Protein AF-A0A2A5M334-F1 (afdb_monomer_lite)

pLDDT: mean 75.05, std 13.22, range [34.91, 92.44]

Structure (mmCIF, N/CA/C/O backbone):
data_AF-A0A2A5M334-F1
#
_entry.id   AF-A0A2A5M334-F1
#
loop_
_atom_site.group_PDB
_atom_site.id
_atom_site.type_symbol
_atom_site.label_atom_id
_atom_site.label_alt_id
_atom_site.label_comp_id
_atom_site.label_asym_id
_atom_site.label_entity_id
_atom_site.label_seq_id
_atom_site.pdbx_PDB_ins_code
_atom_site.Cartn_x
_atom_site.Cartn_y
_atom_site.Cartn_z
_atom_site.occupancy
_atom_site.B_iso_or_equiv
_atom_site.auth_seq_id
_atom_site.auth_comp_id
_atom_site.auth_asym_id
_atom_site.auth_atom_id
_atom_site.pdbx_PDB_model_num
ATOM 1 N N . ASP A 1 1 ? -32.886 9.514 17.503 1.00 53.22 1 ASP A N 1
ATOM 2 C CA . ASP A 1 1 ? -33.676 8.296 17.793 1.00 53.22 1 ASP A CA 1
ATOM 3 C C . ASP A 1 1 ? -33.188 7.007 17.131 1.00 53.22 1 ASP A C 1
ATOM 5 O O . ASP A 1 1 ? -33.213 5.976 17.783 1.00 53.22 1 ASP A O 1
ATOM 9 N N . PHE A 1 2 ? -32.699 7.006 15.883 1.00 61.50 2 PHE A N 1
ATOM 10 C CA . PHE A 1 2 ? -32.459 5.754 15.130 1.00 61.50 2 PHE A CA 1
ATOM 11 C C . PHE A 1 2 ? -31.367 4.801 15.677 1.00 61.50 2 PHE A C 1
ATOM 13 O O . PHE A 1 2 ? -31.352 3.616 15.339 1.00 61.50 2 PHE A O 1
ATOM 20 N N . ILE A 1 3 ? -30.450 5.305 16.509 1.00 68.56 3 ILE A N 1
ATOM 21 C CA . ILE A 1 3 ? -29.262 4.578 17.007 1.00 68.56 3 ILE A CA 1
ATOM 22 C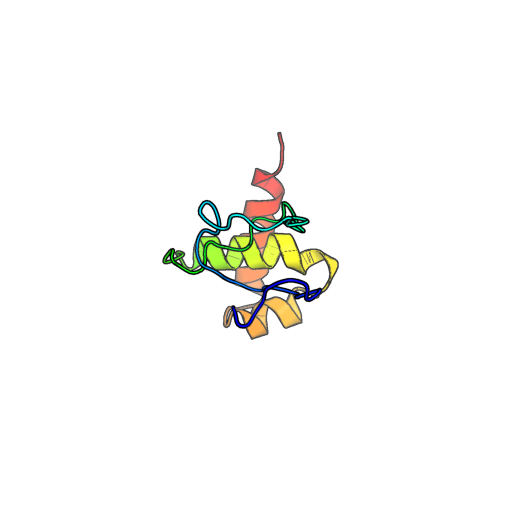 C . ILE A 1 3 ? -29.317 4.386 18.538 1.00 68.56 3 ILE A C 1
ATOM 24 O O . ILE A 1 3 ? -28.468 3.726 19.133 1.00 68.56 3 ILE A O 1
ATOM 28 N N . GLN A 1 4 ? -30.344 4.923 19.199 1.00 65.62 4 GLN A N 1
ATOM 29 C CA . GLN A 1 4 ? -30.438 4.897 20.654 1.00 65.62 4 GLN A CA 1
ATOM 30 C C . GLN A 1 4 ? -30.659 3.455 21.146 1.00 65.62 4 GLN A C 1
ATOM 32 O O . GLN A 1 4 ? -31.566 2.768 20.681 1.00 65.62 4 GLN A O 1
ATOM 37 N N . ASN A 1 5 ? -29.797 2.994 22.060 1.00 70.12 5 ASN A N 1
ATOM 38 C CA . ASN A 1 5 ? -29.768 1.644 22.649 1.00 70.12 5 ASN A CA 1
ATOM 39 C C . ASN A 1 5 ? -29.397 0.477 21.712 1.00 70.12 5 ASN A C 1
ATOM 41 O O . ASN A 1 5 ? -29.744 -0.670 21.999 1.00 70.12 5 ASN A O 1
ATOM 45 N N . LYS A 1 6 ? -28.663 0.721 20.621 1.00 76.75 6 LYS A N 1
ATOM 46 C CA . LYS A 1 6 ? -28.110 -0.362 19.791 1.00 76.75 6 LYS A CA 1
ATOM 47 C C . LYS A 1 6 ? -26.595 -0.447 19.922 1.00 76.75 6 LYS A C 1
ATOM 49 O O . LYS A 1 6 ? -25.909 0.569 19.904 1.00 76.75 6 LYS A O 1
ATOM 54 N N . ASN A 1 7 ? -26.080 -1.674 19.981 1.00 75.94 7 ASN A N 1
ATOM 55 C CA . ASN A 1 7 ? -24.656 -1.932 19.789 1.00 75.94 7 ASN A CA 1
ATOM 56 C C . ASN A 1 7 ? -24.343 -1.708 18.306 1.00 75.94 7 ASN A C 1
ATOM 58 O O . ASN A 1 7 ? -24.872 -2.421 17.452 1.00 75.94 7 ASN A O 1
ATOM 62 N N . VAL A 1 8 ? -23.533 -0.698 18.000 1.00 73.81 8 VAL A N 1
ATOM 63 C CA . VAL A 1 8 ? -23.180 -0.321 16.627 1.00 73.81 8 VAL A CA 1
ATOM 64 C C . VAL A 1 8 ? -21.668 -0.238 16.481 1.00 73.81 8 VAL A C 1
ATOM 66 O O . VAL A 1 8 ? -20.978 0.237 17.378 1.00 73.81 8 VAL A O 1
ATOM 69 N N . ILE A 1 9 ? -21.157 -0.705 15.342 1.00 78.06 9 ILE A N 1
ATOM 70 C CA . ILE A 1 9 ? -19.760 -0.523 14.949 1.00 78.06 9 ILE A CA 1
ATOM 71 C C . ILE A 1 9 ? -19.736 0.656 13.980 1.00 78.06 9 ILE A C 1
ATOM 73 O O . ILE A 1 9 ? -20.381 0.606 12.932 1.00 78.06 9 ILE A O 1
ATOM 77 N N . LEU A 1 10 ? -19.024 1.719 14.345 1.00 73.38 10 LEU A N 1
ATOM 78 C CA . LEU A 1 10 ? -18.857 2.900 13.509 1.00 73.38 10 LEU A CA 1
ATOM 79 C C . LEU A 1 10 ? -17.450 2.883 12.912 1.00 73.38 10 LEU A C 1
ATOM 81 O O . LEU A 1 10 ? -16.468 2.946 13.644 1.00 73.38 10 LEU A O 1
ATOM 85 N N . HIS A 1 11 ? -17.358 2.815 11.587 1.00 72.75 11 HIS A N 1
ATOM 86 C CA . HIS A 1 11 ? -16.124 3.097 10.865 1.00 72.75 11 HIS A CA 1
ATOM 87 C C . HIS A 1 11 ? -16.291 4.456 10.188 1.00 72.75 11 HIS A C 1
ATOM 89 O O . HIS A 1 11 ? -17.182 4.633 9.358 1.00 72.75 11 HIS A O 1
ATOM 95 N N . THR A 1 12 ? -15.482 5.430 10.592 1.00 68.56 12 THR A N 1
ATOM 96 C CA . THR A 1 12 ? -15.529 6.796 10.068 1.00 68.56 12 THR A CA 1
ATOM 97 C C . THR A 1 12 ? -14.119 7.345 9.937 1.00 68.56 12 THR A C 1
ATOM 99 O O . THR A 1 12 ? -13.282 7.130 10.808 1.00 68.56 12 THR A O 1
ATOM 102 N N . ASN A 1 13 ? -13.886 8.080 8.851 1.00 63.88 13 ASN A N 1
ATOM 103 C CA . ASN A 1 13 ? -12.638 8.804 8.609 1.00 63.88 13 ASN A CA 1
ATOM 104 C C . ASN A 1 13 ? -12.706 10.249 9.142 1.00 63.88 13 ASN A C 1
ATOM 106 O O . ASN A 1 13 ? -11.735 10.992 9.038 1.00 63.88 13 ASN A O 1
ATOM 110 N N . SER A 1 14 ? -13.862 10.659 9.674 1.00 64.44 14 SER A N 1
ATOM 111 C CA . SER A 1 14 ? -14.119 11.992 10.225 1.00 64.44 14 SER A CA 1
ATOM 112 C C . SER A 1 14 ? -14.016 11.982 11.745 1.00 64.44 14 SER A C 1
ATOM 114 O O . SER A 1 14 ? -14.426 11.012 12.383 1.00 64.44 14 SER A O 1
ATOM 116 N N . ASN A 1 15 ? -13.524 13.085 12.309 1.00 63.31 15 ASN A N 1
ATOM 117 C CA . ASN A 1 15 ? -13.327 13.252 13.746 1.00 63.31 15 ASN A CA 1
ATOM 118 C C . ASN A 1 15 ? -14.643 13.032 14.521 1.00 63.31 15 ASN A C 1
ATOM 120 O O . ASN A 1 15 ? -15.682 13.583 14.157 1.00 63.31 15 ASN A O 1
ATOM 124 N N . THR A 1 16 ? -14.605 12.206 15.569 1.00 63.78 16 THR A N 1
ATOM 125 C CA . THR A 1 16 ? -15.794 11.730 16.309 1.00 63.78 16 THR A CA 1
ATOM 126 C C . THR A 1 16 ? -16.017 12.421 17.653 1.00 63.78 16 THR A C 1
ATOM 128 O O . THR A 1 16 ? -16.829 11.947 18.447 1.00 63.78 16 THR A O 1
ATOM 131 N N . ASP A 1 17 ? -15.303 13.515 17.919 1.00 62.75 17 ASP A N 1
ATOM 132 C CA . ASP A 1 17 ? -15.207 14.137 19.250 1.00 62.75 17 ASP A CA 1
ATOM 133 C C . ASP A 1 17 ? -16.557 14.621 19.819 1.00 62.75 17 ASP A C 1
ATOM 135 O O . ASP A 1 17 ? -16.707 14.742 21.033 1.00 62.75 17 ASP A O 1
ATOM 139 N N . ASP A 1 18 ? -17.575 14.802 18.971 1.00 60.19 18 ASP A N 1
ATOM 140 C CA . ASP A 1 18 ? -18.894 15.313 19.368 1.00 60.19 18 ASP A CA 1
ATOM 141 C C . ASP A 1 18 ? -19.955 14.226 19.639 1.00 60.19 18 ASP A C 1
ATOM 143 O O . ASP A 1 18 ? -21.115 14.527 19.948 1.00 60.19 18 ASP A O 1
ATOM 147 N N . LEU A 1 19 ? -19.605 12.941 19.533 1.00 65.56 19 LEU A N 1
ATOM 148 C CA . LEU A 1 19 ? -20.562 11.861 19.771 1.00 65.56 19 LEU A CA 1
ATOM 149 C C . LEU A 1 19 ? -20.697 11.600 21.279 1.00 65.56 19 LEU A C 1
ATOM 151 O O . LEU A 1 19 ? -19.848 10.962 21.892 1.00 65.56 19 LEU A O 1
ATOM 155 N N . LYS A 1 20 ? -21.821 12.024 21.878 1.00 65.44 20 LYS A N 1
ATOM 156 C CA . LYS A 1 20 ? -22.263 11.634 23.240 1.00 65.44 20 LYS A CA 1
ATOM 157 C C . LYS A 1 20 ? -22.677 10.152 23.308 1.00 65.44 20 LYS A C 1
ATOM 159 O O . LYS A 1 20 ? -23.775 9.821 23.751 1.00 65.44 20 LYS A O 1
ATOM 164 N N . ILE A 1 21 ? -21.837 9.261 22.798 1.00 68.19 21 ILE A N 1
ATOM 165 C CA . ILE A 1 21 ? -22.056 7.818 22.729 1.00 68.19 21 ILE A CA 1
ATOM 166 C C . ILE A 1 21 ? -20.910 7.149 23.487 1.00 68.19 21 ILE A C 1
ATOM 168 O O . ILE A 1 21 ? -19.770 7.601 23.439 1.00 68.19 21 ILE A O 1
ATOM 172 N N . ASN A 1 22 ? -21.215 6.076 24.215 1.00 65.75 22 ASN A N 1
ATOM 173 C CA . ASN A 1 22 ? -20.194 5.270 24.872 1.00 65.75 22 ASN A CA 1
ATOM 174 C C . ASN A 1 22 ? -19.411 4.491 23.799 1.00 65.75 22 ASN A C 1
ATOM 176 O O . ASN A 1 22 ? -19.925 3.516 23.251 1.00 65.75 22 ASN A O 1
ATOM 180 N N . CYS A 1 23 ? -18.209 4.955 23.458 1.00 66.25 23 CYS A N 1
ATOM 181 C CA . CYS A 1 23 ? -17.396 4.419 22.368 1.00 66.25 23 CYS A CA 1
ATOM 182 C C . CYS A 1 23 ? -16.164 3.691 22.914 1.00 66.25 23 CYS A C 1
ATOM 184 O O . CYS A 1 23 ? -15.441 4.221 23.755 1.00 66.25 23 CYS A O 1
ATOM 186 N N . ILE A 1 24 ? -15.882 2.502 22.383 1.00 70.88 24 ILE A N 1
ATOM 187 C CA . ILE A 1 24 ? -14.586 1.838 22.550 1.00 70.88 24 ILE A CA 1
ATOM 188 C C . ILE A 1 24 ? -13.762 2.218 21.324 1.00 70.88 24 ILE A C 1
ATOM 190 O O . ILE A 1 24 ? -14.070 1.792 20.212 1.00 70.88 24 ILE A O 1
ATOM 194 N N . ASN A 1 25 ? -12.758 3.070 21.514 1.00 64.94 25 ASN A N 1
ATOM 195 C CA . ASN A 1 25 ? -11.867 3.467 20.436 1.00 64.94 25 ASN A CA 1
ATOM 196 C C . ASN A 1 25 ? -10.842 2.344 20.198 1.00 64.94 25 ASN A C 1
ATOM 198 O O . ASN A 1 25 ? -10.040 2.029 21.075 1.00 64.94 25 ASN A O 1
ATOM 202 N N . LEU A 1 26 ? -10.912 1.728 19.019 1.00 66.19 26 LEU A N 1
ATOM 203 C CA . LEU A 1 26 ? -9.978 0.708 18.543 1.00 66.19 26 LEU A CA 1
ATOM 204 C C . LEU A 1 26 ? -8.932 1.345 17.616 1.00 66.19 26 LEU A C 1
ATOM 206 O O . LEU A 1 26 ? -8.631 0.785 16.566 1.00 66.19 26 LEU A O 1
ATOM 210 N N . ASN A 1 27 ? -8.432 2.546 17.934 1.00 59.31 27 ASN A N 1
ATOM 211 C CA . ASN A 1 27 ? -7.322 3.115 17.178 1.00 59.31 27 ASN A CA 1
ATOM 212 C C . ASN A 1 27 ? -6.123 2.186 17.345 1.00 59.31 27 ASN A C 1
ATOM 214 O O . ASN A 1 27 ? -5.442 2.193 18.374 1.00 59.31 27 ASN A O 1
ATOM 218 N N . ASP A 1 28 ? -5.836 1.422 16.300 1.00 58.56 28 ASP A N 1
ATOM 219 C CA . ASP A 1 28 ? -4.497 0.922 16.095 1.00 58.56 28 ASP A CA 1
ATOM 220 C C 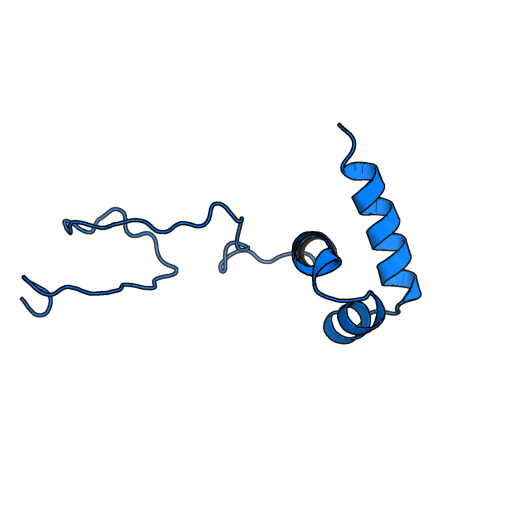. ASP A 1 28 ? -3.604 2.161 15.974 1.00 58.56 28 ASP A C 1
ATOM 222 O O . ASP A 1 28 ? -3.773 2.992 15.086 1.00 58.56 28 ASP A O 1
ATOM 226 N N . ASN A 1 29 ? -2.649 2.323 16.895 1.00 54.00 29 ASN A N 1
ATOM 227 C CA . ASN A 1 29 ? -1.647 3.400 16.852 1.00 54.00 29 ASN A CA 1
ATOM 228 C C . ASN A 1 29 ? -0.723 3.304 15.618 1.00 54.00 29 ASN A C 1
ATOM 230 O O . ASN A 1 29 ? 0.279 4.019 15.512 1.00 54.00 29 ASN A O 1
ATOM 234 N N . GLU A 1 30 ? -1.023 2.404 14.686 1.00 55.84 30 GLU A N 1
ATOM 235 C CA . GLU A 1 30 ? -0.448 2.411 13.363 1.00 55.84 30 GLU A CA 1
ATOM 236 C C . GLU A 1 30 ? -0.943 3.679 12.676 1.00 55.84 30 GLU A C 1
ATOM 238 O O . GLU A 1 30 ? -2.129 3.843 12.417 1.00 55.84 30 GLU A O 1
ATOM 243 N N . LYS A 1 31 ? -0.024 4.618 12.431 1.00 55.25 31 LYS A N 1
ATOM 244 C CA . LYS A 1 31 ? -0.250 5.801 11.595 1.00 55.25 31 LYS A CA 1
ATOM 245 C C . LYS A 1 31 ? -0.709 5.352 10.207 1.00 55.25 31 LYS A C 1
ATOM 247 O O . LYS A 1 31 ? 0.092 5.273 9.275 1.00 55.25 31 LYS A O 1
ATOM 252 N N . ILE A 1 32 ? -1.992 5.051 10.076 1.00 58.34 32 ILE A N 1
ATOM 253 C CA . ILE A 1 32 ? -2.690 4.953 8.811 1.00 58.34 32 ILE A CA 1
ATOM 254 C C . ILE A 1 32 ? -2.618 6.371 8.276 1.00 58.34 32 ILE A C 1
ATOM 256 O O . ILE A 1 32 ? -3.122 7.301 8.901 1.00 58.34 32 ILE A O 1
ATOM 260 N N . ILE A 1 33 ? -1.862 6.530 7.194 1.00 63.31 33 ILE A N 1
ATOM 261 C CA . ILE A 1 33 ? -1.736 7.758 6.412 1.00 63.31 33 ILE A CA 1
ATOM 262 C C . ILE A 1 33 ? -3.055 8.527 6.498 1.00 63.31 33 ILE A C 1
ATOM 264 O O . ILE A 1 33 ? -4.089 7.981 6.107 1.00 63.31 33 ILE A O 1
ATOM 268 N N . ASN A 1 34 ? -3.022 9.752 7.035 1.00 62.56 34 ASN A N 1
ATOM 269 C CA . ASN A 1 34 ? -4.205 10.601 7.099 1.00 62.56 34 ASN A CA 1
ATOM 270 C C . ASN A 1 34 ? -4.809 10.644 5.697 1.00 62.56 34 ASN A C 1
ATOM 272 O O . ASN A 1 34 ? -4.191 11.160 4.769 1.00 62.56 34 ASN A O 1
ATOM 276 N N . SER A 1 35 ? -6.002 10.070 5.534 1.00 61.66 35 SER A N 1
ATOM 277 C CA . SER A 1 35 ? -6.640 9.916 4.217 1.00 61.66 35 SER A CA 1
ATOM 278 C C . SER A 1 35 ? -6.888 11.247 3.486 1.00 61.66 35 SER A C 1
ATOM 280 O O . SER A 1 35 ? -7.153 11.249 2.286 1.00 61.66 35 SER A O 1
ATOM 282 N N . ASN A 1 36 ? -6.728 12.371 4.191 1.00 64.56 36 ASN A N 1
ATOM 283 C CA . ASN A 1 36 ? -6.869 13.731 3.685 1.00 64.56 36 ASN A CA 1
ATOM 284 C C . ASN A 1 36 ? -5.539 14.436 3.353 1.00 64.56 36 ASN A C 1
ATOM 286 O O . ASN A 1 36 ? -5.569 15.596 2.945 1.00 64.56 36 ASN A O 1
ATOM 290 N N . GLU A 1 37 ? -4.383 13.785 3.510 1.00 77.44 37 GLU A N 1
ATOM 291 C CA . GLU A 1 37 ? -3.081 14.373 3.175 1.00 77.44 37 GLU A CA 1
ATOM 292 C C . GLU A 1 37 ? -2.543 13.829 1.846 1.00 77.44 37 GLU A C 1
ATOM 294 O O . GLU A 1 37 ? -2.505 12.622 1.601 1.00 77.44 37 GLU A O 1
ATOM 299 N N . ILE A 1 38 ? -2.098 14.737 0.970 1.00 78.12 38 ILE A N 1
ATOM 300 C CA . ILE A 1 38 ? -1.387 14.362 -0.255 1.00 78.12 38 ILE A CA 1
ATOM 301 C C . ILE A 1 38 ? 0.029 13.959 0.144 1.00 78.12 38 ILE A C 1
ATOM 303 O O . ILE A 1 38 ? 0.837 14.803 0.527 1.00 78.12 38 ILE A O 1
ATOM 307 N N . LEU A 1 39 ? 0.333 12.672 0.020 1.00 81.56 39 LEU A N 1
ATOM 308 C CA . LEU A 1 39 ? 1.687 12.173 0.205 1.00 81.56 39 LEU A CA 1
ATOM 309 C C . LEU A 1 39 ? 2.542 12.410 -1.033 1.00 81.56 39 LEU A C 1
ATOM 311 O O . LEU A 1 39 ? 2.103 12.226 -2.172 1.00 81.56 39 LEU A O 1
ATOM 315 N N . THR A 1 40 ? 3.817 12.700 -0.803 1.00 88.00 40 THR A N 1
ATOM 316 C CA . THR A 1 40 ? 4.818 12.563 -1.857 1.00 88.00 40 THR A CA 1
ATOM 317 C C . THR A 1 40 ? 5.032 11.086 -2.200 1.00 88.00 40 THR A C 1
ATOM 319 O O . THR A 1 40 ? 4.847 10.184 -1.377 1.00 88.00 40 THR A O 1
ATOM 322 N N . ILE A 1 41 ? 5.487 10.820 -3.428 1.00 86.56 41 ILE A N 1
ATOM 323 C CA . ILE A 1 41 ? 5.818 9.459 -3.883 1.00 86.56 41 ILE A CA 1
ATOM 324 C C . ILE A 1 41 ? 6.830 8.803 -2.930 1.00 86.56 41 ILE A C 1
ATOM 326 O O . ILE A 1 41 ? 6.724 7.617 -2.623 1.00 86.56 41 ILE A O 1
ATOM 330 N N . ASP A 1 42 ? 7.791 9.575 -2.421 1.00 85.25 42 ASP A N 1
ATOM 331 C CA . ASP A 1 42 ? 8.801 9.079 -1.487 1.00 85.25 42 ASP A CA 1
ATOM 332 C C . ASP A 1 42 ? 8.218 8.674 -0.129 1.00 85.25 42 ASP A C 1
ATOM 334 O O . ASP A 1 42 ? 8.620 7.647 0.423 1.00 85.25 42 ASP A O 1
ATOM 338 N N . GLU A 1 43 ? 7.263 9.433 0.407 1.00 85.25 43 GLU A N 1
ATOM 339 C CA . GLU A 1 43 ? 6.588 9.094 1.664 1.00 85.25 43 GLU A CA 1
ATOM 340 C C . GLU A 1 43 ? 5.719 7.851 1.520 1.00 85.25 43 GLU A C 1
ATOM 342 O O . GLU A 1 43 ? 5.771 6.970 2.381 1.00 85.25 43 GLU A O 1
ATOM 347 N N . TYR A 1 44 ? 4.993 7.730 0.406 1.00 87.19 44 TYR A N 1
ATOM 348 C CA . TYR A 1 44 ? 4.206 6.537 0.119 1.00 87.19 44 TYR A CA 1
ATOM 349 C C . TYR A 1 44 ? 5.095 5.295 -0.017 1.00 87.19 44 TYR A C 1
ATOM 351 O O . TYR A 1 44 ? 4.842 4.271 0.620 1.00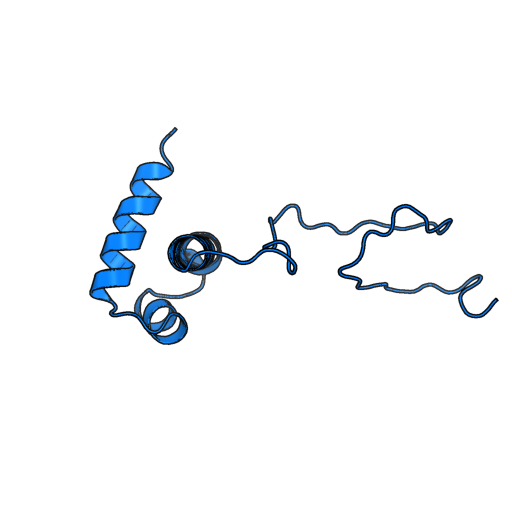 87.19 44 TYR A O 1
ATOM 359 N N . VAL A 1 45 ? 6.197 5.386 -0.770 1.00 86.94 45 VAL A N 1
ATOM 360 C CA . VAL A 1 45 ? 7.148 4.271 -0.906 1.00 86.94 45 VAL A CA 1
ATOM 361 C C . VAL A 1 45 ? 7.752 3.898 0.450 1.00 86.94 45 VAL A C 1
ATOM 363 O O . VAL A 1 45 ? 7.841 2.714 0.778 1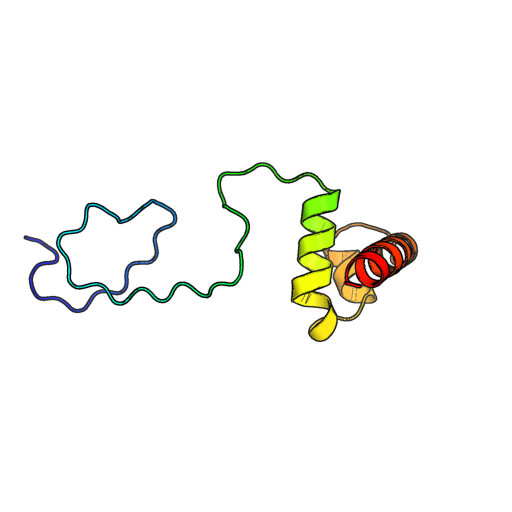.00 86.94 45 VAL A O 1
ATOM 366 N N . LYS A 1 46 ? 8.132 4.884 1.272 1.00 86.25 46 LYS A N 1
ATOM 367 C CA . LYS A 1 46 ? 8.654 4.650 2.626 1.00 86.25 46 LYS A CA 1
ATOM 368 C C . LYS A 1 46 ? 7.626 3.951 3.517 1.00 86.25 46 LYS A C 1
ATOM 370 O O . LYS A 1 46 ? 7.984 3.001 4.212 1.00 86.25 46 LYS A O 1
ATOM 375 N N . TYR A 1 47 ? 6.370 4.396 3.488 1.00 85.62 47 TYR A N 1
ATOM 376 C CA . TYR A 1 47 ? 5.273 3.762 4.216 1.00 85.62 47 TYR A CA 1
ATOM 377 C C . TYR A 1 47 ? 5.107 2.303 3.793 1.00 85.62 47 TYR A C 1
ATOM 379 O O . TYR A 1 47 ? 5.068 1.414 4.643 1.00 85.62 47 TYR A O 1
ATOM 387 N N . VAL A 1 48 ? 5.071 2.040 2.486 1.00 86.81 48 VAL A N 1
ATOM 388 C CA . VAL A 1 48 ? 4.896 0.684 1.967 1.00 86.81 48 VAL A CA 1
ATOM 389 C C . VAL A 1 48 ? 6.053 -0.222 2.394 1.00 86.81 48 VAL A C 1
ATOM 391 O O . VAL A 1 48 ? 5.811 -1.322 2.881 1.00 86.81 48 VAL A O 1
ATOM 394 N N . ILE A 1 49 ? 7.302 0.243 2.298 1.00 86.31 49 ILE A N 1
ATOM 395 C CA . ILE A 1 49 ? 8.466 -0.525 2.764 1.00 86.31 49 ILE A CA 1
ATOM 396 C C . ILE A 1 49 ? 8.344 -0.820 4.263 1.00 86.31 49 ILE A C 1
ATOM 398 O O . ILE A 1 49 ? 8.481 -1.967 4.665 1.00 86.31 49 ILE A O 1
ATOM 402 N N . ILE A 1 50 ? 8.054 0.175 5.105 1.00 83.69 50 ILE A N 1
ATOM 403 C CA . ILE A 1 50 ? 8.047 -0.023 6.562 1.00 83.69 50 ILE A CA 1
ATOM 404 C C . ILE A 1 50 ? 6.971 -1.019 7.007 1.00 83.69 50 ILE A C 1
ATOM 406 O O . ILE A 1 50 ? 7.286 -1.887 7.822 1.00 83.69 50 ILE A O 1
ATOM 410 N N . ASN A 1 51 ? 5.750 -0.894 6.480 1.00 84.25 51 ASN A N 1
ATOM 411 C CA . ASN A 1 51 ? 4.604 -1.698 6.912 1.00 84.25 51 ASN A CA 1
ATOM 412 C C . ASN A 1 51 ? 4.585 -3.093 6.276 1.00 84.25 51 ASN A C 1
ATOM 414 O O . ASN A 1 51 ? 4.174 -4.057 6.912 1.00 84.25 51 ASN A O 1
ATOM 418 N N . TYR A 1 52 ? 5.063 -3.224 5.036 1.00 85.88 52 TYR A N 1
ATOM 419 C CA . TYR A 1 52 ? 4.882 -4.451 4.257 1.00 85.88 52 TYR A CA 1
ATOM 420 C C . TYR A 1 52 ? 6.171 -5.241 3.987 1.00 85.88 52 TYR A C 1
ATOM 422 O O . TYR A 1 52 ? 6.075 -6.356 3.481 1.00 85.88 52 TYR A O 1
ATOM 430 N N . GLN A 1 53 ? 7.363 -4.748 4.359 1.00 82.31 53 GLN A N 1
ATOM 431 C CA . GLN A 1 53 ? 8.645 -5.464 4.166 1.00 82.31 53 GLN A CA 1
ATOM 432 C C . GLN A 1 53 ? 8.712 -6.860 4.803 1.00 82.31 53 GLN A C 1
ATOM 434 O O . GLN A 1 53 ? 9.466 -7.704 4.325 1.00 82.31 53 GLN A O 1
ATOM 439 N N . ASN A 1 54 ? 7.966 -7.089 5.888 1.00 83.25 54 ASN A N 1
ATOM 440 C CA . ASN A 1 54 ? 7.955 -8.366 6.609 1.00 83.25 54 ASN A CA 1
ATOM 441 C C . ASN A 1 54 ? 6.899 -9.334 6.060 1.00 83.25 54 ASN A C 1
ATOM 443 O O . ASN A 1 54 ? 6.907 -10.511 6.407 1.00 83.25 54 ASN A O 1
ATOM 447 N N . ILE A 1 55 ? 5.984 -8.828 5.229 1.00 86.88 55 ILE A N 1
ATOM 448 C CA . ILE A 1 55 ? 4.831 -9.565 4.707 1.00 86.88 55 ILE A CA 1
ATOM 449 C C . ILE A 1 55 ? 5.059 -9.924 3.235 1.00 86.88 55 ILE A C 1
ATOM 451 O O . ILE A 1 55 ? 4.705 -11.019 2.805 1.00 86.88 55 ILE A O 1
ATOM 455 N N . PHE A 1 56 ? 5.675 -9.023 2.460 1.00 85.06 56 PHE A N 1
ATOM 456 C CA . PHE A 1 56 ? 5.863 -9.179 1.021 1.00 85.06 56 PHE A CA 1
ATOM 457 C C . PHE A 1 56 ? 7.336 -9.064 0.608 1.00 85.06 56 PHE A C 1
ATOM 459 O O . PHE A 1 56 ? 8.045 -8.169 1.077 1.00 85.06 56 PHE A O 1
ATOM 466 N N . PRO A 1 57 ? 7.802 -9.911 -0.329 1.00 87.94 57 PRO A N 1
ATOM 467 C CA . PRO A 1 57 ? 9.136 -9.784 -0.899 1.00 87.94 57 PRO A CA 1
ATOM 468 C C . PRO A 1 57 ? 9.246 -8.549 -1.808 1.00 87.94 57 PRO A C 1
ATOM 470 O O . PRO A 1 57 ? 8.264 -8.102 -2.408 1.00 87.94 57 PRO A O 1
ATOM 473 N N . ASP A 1 58 ? 10.473 -8.047 -2.003 1.00 83.50 58 ASP A N 1
ATOM 474 C CA . ASP A 1 58 ? 10.743 -6.855 -2.831 1.00 83.50 58 ASP A CA 1
ATOM 475 C C . ASP A 1 58 ? 10.201 -6.985 -4.266 1.00 83.50 58 ASP A C 1
ATOM 477 O O . ASP A 1 58 ? 9.842 -5.989 -4.889 1.00 83.50 58 ASP A O 1
ATOM 481 N N . THR A 1 59 ? 10.116 -8.213 -4.792 1.00 87.62 59 THR A N 1
ATOM 482 C CA . THR A 1 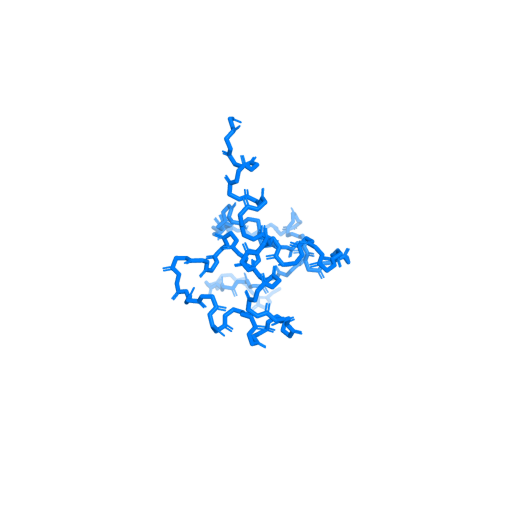59 ? 9.540 -8.504 -6.114 1.00 87.62 59 THR A CA 1
ATOM 483 C C . THR A 1 59 ? 8.082 -8.055 -6.227 1.00 87.62 59 THR A C 1
ATOM 485 O O . THR A 1 59 ? 7.681 -7.531 -7.266 1.00 87.62 59 THR A O 1
ATOM 488 N N . ASP A 1 60 ? 7.285 -8.273 -5.182 1.00 89.88 60 ASP A N 1
ATOM 489 C CA . ASP A 1 60 ? 5.850 -7.983 -5.202 1.00 89.88 60 ASP A CA 1
ATOM 490 C C . ASP A 1 60 ? 5.585 -6.527 -4.839 1.00 89.88 60 ASP A C 1
ATOM 492 O O . ASP A 1 60 ? 4.742 -5.871 -5.456 1.00 89.88 60 ASP A O 1
ATOM 496 N N . LEU A 1 61 ? 6.375 -5.985 -3.910 1.00 89.94 61 LEU A N 1
ATOM 497 C CA . LEU A 1 61 ? 6.344 -4.566 -3.575 1.00 89.94 61 LEU A CA 1
ATOM 498 C C . LEU A 1 61 ? 6.712 -3.688 -4.772 1.00 89.94 61 LEU A C 1
ATOM 500 O O . LEU A 1 61 ? 6.018 -2.709 -5.036 1.00 89.94 61 LEU A O 1
ATOM 504 N N . SER A 1 62 ? 7.742 -4.045 -5.548 1.00 90.12 62 SER A N 1
ATOM 505 C CA . SER A 1 62 ? 8.158 -3.235 -6.698 1.00 90.12 62 SER A CA 1
ATOM 506 C C . SER A 1 62 ? 7.085 -3.200 -7.785 1.00 90.12 62 SER A C 1
ATOM 508 O O . SER A 1 62 ? 6.835 -2.150 -8.372 1.00 90.12 62 SER A O 1
ATOM 510 N 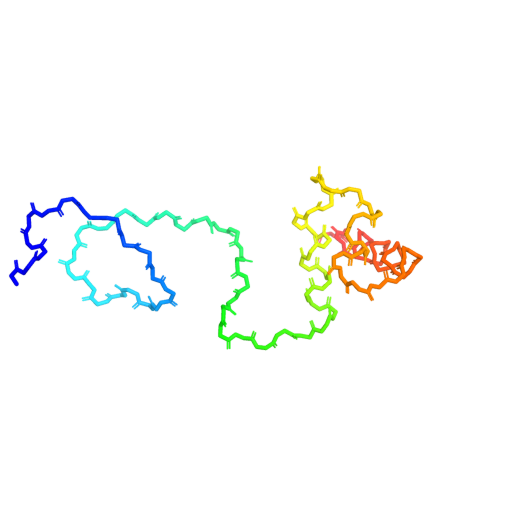N . LYS A 1 63 ? 6.399 -4.332 -8.006 1.00 90.75 63 LYS A N 1
ATOM 511 C CA . LYS A 1 63 ? 5.270 -4.422 -8.942 1.00 90.75 63 LYS A CA 1
ATOM 512 C C . LYS A 1 63 ? 4.099 -3.548 -8.495 1.00 90.75 63 LYS A C 1
ATOM 514 O O . LYS A 1 63 ? 3.561 -2.815 -9.315 1.00 90.75 63 LYS A O 1
ATOM 519 N N . LYS A 1 64 ? 3.730 -3.594 -7.208 1.00 89.69 64 LYS A N 1
ATOM 520 C CA . LYS A 1 64 ? 2.635 -2.779 -6.646 1.00 89.69 64 LYS A CA 1
ATOM 521 C C . LYS A 1 64 ? 2.946 -1.281 -6.661 1.00 89.69 64 LYS A C 1
ATOM 523 O O . LYS A 1 64 ? 2.051 -0.483 -6.902 1.00 89.69 64 LYS A O 1
ATOM 528 N N . LEU A 1 65 ? 4.203 -0.911 -6.426 1.00 89.38 65 LEU A N 1
ATOM 529 C CA . LEU A 1 65 ? 4.664 0.480 -6.441 1.00 89.38 65 LEU A CA 1
ATOM 530 C C . LEU A 1 65 ? 4.909 1.027 -7.856 1.00 89.38 65 LEU A C 1
ATOM 532 O O . LEU A 1 65 ? 5.098 2.229 -8.007 1.00 89.38 65 LEU A O 1
ATOM 536 N N . GLY A 1 66 ? 4.940 0.173 -8.885 1.00 90.31 66 GLY A N 1
ATOM 537 C CA . GLY A 1 66 ? 5.227 0.593 -10.259 1.00 90.31 66 GLY A CA 1
ATOM 538 C C . GLY A 1 66 ? 6.672 1.059 -10.472 1.00 90.31 66 GLY A C 1
ATOM 539 O O . GLY A 1 66 ? 6.940 1.846 -11.376 1.00 90.31 66 GLY A O 1
ATOM 540 N N . ILE A 1 67 ? 7.611 0.590 -9.645 1.00 90.31 67 ILE A N 1
ATOM 541 C CA . ILE A 1 67 ? 9.035 0.939 -9.737 1.00 90.31 67 ILE A CA 1
ATOM 542 C C . ILE A 1 67 ? 9.885 -0.294 -10.027 1.00 90.31 67 ILE A C 1
ATOM 544 O O . ILE A 1 67 ? 9.483 -1.434 -9.793 1.00 90.31 67 ILE A O 1
ATOM 548 N N . SER A 1 68 ? 11.107 -0.083 -10.517 1.00 92.44 68 SER A N 1
ATOM 549 C CA . SER A 1 68 ? 12.039 -1.193 -10.702 1.00 92.44 68 SER A CA 1
ATOM 550 C C . SER A 1 68 ? 12.438 -1.803 -9.353 1.00 92.44 68 SER A C 1
ATOM 552 O O . SER A 1 68 ? 12.614 -1.101 -8.353 1.00 92.44 68 SER A O 1
ATOM 554 N N . ARG A 1 69 ? 12.657 -3.124 -9.331 1.00 89.31 69 ARG A N 1
ATOM 555 C CA . ARG A 1 69 ? 13.136 -3.840 -8.136 1.00 89.31 69 ARG A CA 1
ATOM 556 C C . ARG A 1 69 ? 14.451 -3.262 -7.600 1.00 89.31 69 ARG A C 1
ATOM 558 O O . ARG A 1 69 ? 14.632 -3.174 -6.390 1.00 89.31 69 ARG A O 1
ATOM 565 N N . LYS A 1 70 ? 15.344 -2.820 -8.497 1.00 90.19 70 LYS A N 1
ATOM 566 C CA . LYS A 1 70 ? 16.605 -2.152 -8.137 1.00 90.19 70 LYS A CA 1
ATOM 567 C C . LYS A 1 70 ? 16.354 -0.833 -7.394 1.00 90.19 70 LYS A C 1
ATOM 569 O O . LYS A 1 70 ? 16.963 -0.610 -6.355 1.00 90.19 70 LYS A O 1
ATOM 574 N N . SER A 1 71 ? 15.426 -0.004 -7.879 1.00 88.56 71 SER A N 1
ATOM 575 C CA . SER A 1 71 ? 15.074 1.264 -7.225 1.00 88.56 71 SER A CA 1
ATOM 576 C C . SER A 1 71 ? 14.438 1.048 -5.849 1.00 88.56 71 SER A C 1
ATOM 578 O O . SER A 1 71 ? 14.784 1.746 -4.895 1.00 88.56 71 SER A O 1
ATOM 580 N N . LEU A 1 72 ? 13.564 0.040 -5.715 1.00 89.81 72 LEU A N 1
ATOM 581 C CA . LEU A 1 72 ? 12.992 -0.329 -4.418 1.00 89.81 72 LEU A CA 1
ATOM 582 C C . LEU A 1 72 ? 14.084 -0.732 -3.421 1.00 89.81 72 LEU A C 1
ATOM 584 O O . LEU A 1 72 ? 14.082 -0.259 -2.287 1.00 89.81 72 LEU A O 1
ATOM 588 N N . TRP A 1 73 ? 15.034 -1.564 -3.854 1.00 87.69 73 TRP A N 1
ATOM 589 C CA . TRP A 1 73 ? 16.140 -2.015 -3.012 1.00 87.69 73 TRP A CA 1
ATOM 590 C C . TRP A 1 73 ? 17.035 -0.855 -2.547 1.00 87.69 73 TRP A C 1
ATOM 592 O O . TRP A 1 73 ? 17.376 -0.772 -1.368 1.00 87.69 73 TRP A O 1
ATOM 602 N N . GLU A 1 74 ? 17.367 0.088 -3.437 1.00 88.50 74 GLU A N 1
ATOM 603 C CA . GLU A 1 74 ? 18.134 1.293 -3.082 1.00 88.50 74 GLU A CA 1
ATOM 604 C C . GLU A 1 74 ? 17.403 2.148 -2.037 1.00 88.50 74 GLU A C 1
ATOM 606 O O . GLU A 1 74 ? 18.000 2.574 -1.043 1.00 88.50 74 GLU A O 1
ATOM 611 N N . LYS A 1 75 ? 16.093 2.356 -2.223 1.00 87.81 75 LYS A N 1
ATOM 612 C CA . LYS A 1 75 ? 15.245 3.080 -1.268 1.00 87.81 75 LYS A CA 1
ATOM 613 C C . LYS A 1 75 ? 15.165 2.358 0.077 1.00 87.81 75 LYS A C 1
ATOM 615 O O . LYS A 1 75 ? 15.334 2.992 1.115 1.00 87.81 75 LYS A O 1
ATOM 620 N N . ARG A 1 76 ? 14.984 1.038 0.074 1.00 85.12 76 ARG A N 1
ATOM 621 C CA . ARG A 1 76 ? 14.960 0.211 1.287 1.00 85.12 76 ARG A CA 1
ATOM 622 C C . ARG A 1 76 ? 16.253 0.353 2.082 1.00 85.12 76 ARG A C 1
ATOM 624 O O . ARG A 1 76 ? 16.196 0.714 3.252 1.00 85.12 76 ARG A O 1
ATOM 631 N N . LYS A 1 77 ? 17.405 0.202 1.424 1.00 84.31 77 LYS A N 1
ATOM 632 C CA . LYS A 1 77 ? 18.719 0.386 2.052 1.00 84.31 77 LYS A CA 1
ATOM 633 C C . LYS A 1 77 ? 18.862 1.783 2.663 1.00 84.31 77 LYS A C 1
ATOM 635 O O . LYS A 1 77 ? 19.339 1.915 3.786 1.00 84.31 77 LYS A O 1
ATOM 640 N N . LYS A 1 78 ? 18.404 2.827 1.962 1.00 84.69 78 LYS A N 1
ATOM 641 C CA . LYS A 1 78 ? 18.397 4.208 2.472 1.00 84.69 78 LYS A CA 1
ATOM 642 C C . LYS A 1 78 ? 17.551 4.343 3.748 1.00 84.69 78 LYS A C 1
ATOM 644 O O . LYS A 1 78 ? 18.029 4.920 4.720 1.00 84.69 78 LYS A O 1
ATOM 649 N N . TYR A 1 79 ? 16.332 3.798 3.773 1.00 80.06 79 TYR A N 1
ATOM 650 C CA . TYR A 1 79 ? 15.417 3.930 4.916 1.00 80.06 79 TYR A CA 1
ATOM 651 C C . TYR A 1 79 ? 15.746 3.004 6.100 1.00 80.06 79 TYR A C 1
ATOM 653 O O . TYR A 1 79 ? 15.526 3.400 7.244 1.00 80.06 79 TYR A O 1
ATOM 661 N N . GLU A 1 80 ? 16.294 1.809 5.860 1.00 66.75 80 GLU A N 1
ATOM 662 C CA . GLU A 1 80 ? 16.781 0.903 6.913 1.00 66.75 80 GLU A CA 1
ATOM 663 C C . GLU A 1 80 ? 17.971 1.515 7.670 1.00 66.75 80 GLU A C 1
ATOM 665 O O . GLU A 1 80 ? 18.035 1.419 8.895 1.00 66.75 80 GLU A O 1
ATOM 670 N N . ILE A 1 81 ? 18.873 2.221 6.974 1.00 60.09 81 ILE A N 1
ATOM 671 C CA . ILE A 1 81 ? 19.992 2.941 7.609 1.00 60.09 81 ILE A CA 1
ATOM 672 C C . ILE A 1 81 ? 19.478 4.121 8.448 1.00 60.09 81 ILE A C 1
ATOM 674 O O . ILE A 1 81 ? 19.977 4.359 9.546 1.00 60.09 81 ILE A O 1
ATOM 678 N N . SER A 1 82 ? 18.446 4.829 7.979 1.00 58.38 82 SER A N 1
ATOM 679 C CA . SER A 1 82 ? 17.844 5.951 8.714 1.00 58.38 82 SER A CA 1
ATOM 680 C C . SER A 1 82 ? 17.027 5.544 9.948 1.00 58.38 82 SER A C 1
ATOM 682 O O . SER A 1 82 ? 16.658 6.421 10.720 1.00 58.38 82 SER A O 1
ATOM 684 N N . LYS A 1 83 ? 16.743 4.250 10.169 1.00 54.00 83 LYS A N 1
ATOM 685 C CA . LYS A 1 83 ? 16.072 3.763 11.391 1.00 54.00 83 LYS A CA 1
ATOM 686 C C . LYS A 1 83 ? 17.026 3.513 12.574 1.00 54.00 83 LYS A C 1
ATOM 688 O O . LYS A 1 83 ? 16.569 3.059 13.618 1.00 54.00 83 LYS A O 1
ATOM 693 N N . LYS A 1 84 ? 18.326 3.826 12.462 1.00 40.97 84 LYS A N 1
ATOM 694 C CA . LYS A 1 84 ? 19.260 3.832 13.605 1.00 40.97 84 LYS A CA 1
ATOM 695 C C . LYS A 1 84 ? 19.379 5.226 14.237 1.00 40.97 84 LYS A C 1
ATOM 697 O O . LYS A 1 84 ? 20.261 5.988 13.851 1.00 40.97 84 LYS A O 1
ATOM 702 N N . LYS A 1 85 ? 18.522 5.520 15.217 1.00 34.91 85 LYS A N 1
ATOM 703 C CA . LYS A 1 85 ? 18.846 5.763 16.641 1.00 34.91 85 LYS A CA 1
ATOM 704 C C . LYS A 1 85 ? 17.616 6.315 17.357 1.00 34.91 85 LYS A C 1
ATOM 706 O O . LYS A 1 85 ? 16.962 7.207 16.777 1.00 34.91 85 LYS A O 1
#

Sequence (85 aa):
DFIQNKNVILHTNSNTDDLKINCINLNDNEKIINSNEILTIDEYVKYVIINYQNIFPDTDLSKKLGISRKSLWEKRKKYEISKKK

Radius of gyration: 18.69 Å; chains: 1; bounding box: 54×25×36 Å

Foldseek 3Di:
DVCPPDDDDDDDLDDPVPDPDDDDDPDPPPPPPSPPDDDDLLVVLLSCCVPCVVPDPLVVSCVVSVHDSVVSVVSNVVVVVVPDD

Secondary structure (DSSP, 8-state):
-TTTT-------SS--TT--S-------SS----TTS---HHHHHHHHHHHHTTTS-HHHHHHHHTS-HHHHHHHHHHHHHTT--